Protein AF-A0A0Q4Z610-F1 (afdb_monomer)

Radius of gyration: 16.7 Å; Cα contacts (8 Å, |Δi|>4): 177; chains: 1; bounding box: 58×27×32 Å

Nearest PDB structures (foldseek):
  2z99-assembly1_A-2  TM=3.034E-01  e=1.996E+00  Mycobacterium tuberculosis
  3w6j-assembly2_E  TM=3.026E-01  e=2.600E+00  Geobacillus stearothermophilus
  5cq9-assembly1_A  TM=3.081E-01  e=2.132E+00  Salmonella enterica subsp. enterica serovar Typhimurium str. LT2

Sequence (111 aa):
MSHVSSHRARVTDHAVRRFAERVLHRTVPAGLTDRQAVGALLAQGVDVADAQARLAAWGGIVLAARQVTGTVLVPEEGMRVRVADGVVVTVLTPPPRVRPARHLMAMERAA

pLDDT: mean 82.56, std 17.7, range [33.41, 97.25]

Mean predicted aligned error: 9.12 Å

Structure (mmCIF, N/CA/C/O backbone):
data_AF-A0A0Q4Z610-F1
#
_entry.id   AF-A0A0Q4Z610-F1
#
loop_
_atom_site.group_PDB
_atom_site.id
_atom_site.type_symbol
_atom_site.label_atom_id
_atom_site.label_alt_id
_atom_site.label_comp_id
_atom_site.label_asym_id
_atom_site.label_entity_id
_atom_site.label_seq_id
_atom_site.pdbx_PDB_ins_code
_atom_site.Cartn_x
_atom_site.Cartn_y
_atom_site.Cartn_z
_atom_site.occupancy
_atom_site.B_iso_or_equiv
_atom_site.auth_seq_id
_atom_site.auth_comp_id
_atom_site.auth_asym_id
_atom_site.auth_atom_id
_atom_site.pdbx_PDB_model_num
ATOM 1 N N . MET A 1 1 ? 13.064 17.492 -10.963 1.00 33.41 1 MET A N 1
ATOM 2 C CA . MET A 1 1 ? 12.324 16.875 -12.086 1.00 33.41 1 MET A CA 1
ATOM 3 C C . MET A 1 1 ? 11.840 15.507 -11.630 1.00 33.41 1 MET A C 1
ATOM 5 O O . MET A 1 1 ? 12.658 14.608 -11.500 1.00 33.41 1 MET A O 1
ATOM 9 N N . SER A 1 2 ? 10.558 15.366 -11.281 1.00 40.81 2 SER A N 1
ATOM 10 C CA . SER A 1 2 ? 10.009 14.075 -10.849 1.00 40.81 2 SER A CA 1
ATOM 11 C C . SER A 1 2 ? 9.564 13.305 -12.090 1.00 40.81 2 SER A C 1
ATOM 13 O O . SER A 1 2 ? 8.547 13.639 -12.695 1.00 40.81 2 SER A O 1
ATOM 15 N N . HIS A 1 3 ? 10.364 12.329 -12.529 1.00 45.44 3 HIS A N 1
ATOM 16 C CA . HIS A 1 3 ? 9.928 11.369 -13.539 1.00 45.44 3 HIS A CA 1
ATOM 17 C C . HIS A 1 3 ? 8.812 10.524 -12.923 1.00 45.44 3 HIS A C 1
ATOM 19 O O . HIS A 1 3 ? 9.060 9.504 -12.281 1.00 45.44 3 HIS A O 1
ATOM 25 N N . VAL A 1 4 ? 7.565 10.951 -13.111 1.00 50.31 4 VAL A N 1
ATOM 26 C CA . VAL A 1 4 ? 6.420 10.079 -12.877 1.00 50.31 4 VAL A CA 1
ATOM 27 C C . VAL A 1 4 ? 6.486 9.018 -13.969 1.00 50.31 4 VAL A C 1
ATOM 29 O O . VAL A 1 4 ? 6.111 9.261 -15.111 1.00 50.31 4 VAL A O 1
ATOM 32 N N . SER A 1 5 ? 7.041 7.854 -13.636 1.00 53.38 5 SER A N 1
ATOM 33 C CA . SER A 1 5 ? 6.960 6.672 -14.489 1.00 53.38 5 SER A CA 1
ATOM 34 C C . SER A 1 5 ? 5.504 6.482 -14.934 1.00 53.38 5 SER A C 1
ATOM 36 O O . SER A 1 5 ? 4.605 6.425 -14.090 1.00 53.38 5 SER A O 1
ATOM 38 N N . SER A 1 6 ? 5.272 6.360 -16.245 1.00 68.31 6 SER A N 1
ATOM 39 C CA . SER A 1 6 ? 3.967 5.984 -16.809 1.00 68.31 6 SER A CA 1
ATOM 40 C C . SER A 1 6 ? 3.550 4.561 -16.413 1.00 68.31 6 SER A C 1
ATOM 42 O O . SER A 1 6 ? 2.380 4.203 -16.531 1.00 68.31 6 SER A O 1
ATOM 44 N N . HIS A 1 7 ? 4.483 3.754 -15.900 1.00 81.69 7 HIS A N 1
ATOM 45 C CA . HIS A 1 7 ? 4.202 2.431 -15.363 1.00 81.69 7 HIS A CA 1
ATOM 46 C C . HIS A 1 7 ? 3.621 2.562 -13.957 1.00 81.69 7 HIS A C 1
ATOM 48 O O . HIS A 1 7 ? 4.209 3.208 -13.085 1.00 81.69 7 HIS A O 1
ATOM 54 N N . ARG A 1 8 ? 2.478 1.913 -13.737 1.00 86.12 8 ARG A N 1
ATOM 55 C CA . ARG A 1 8 ? 1.815 1.785 -12.438 1.00 86.12 8 ARG A CA 1
ATOM 56 C C . ARG A 1 8 ? 1.730 0.309 -12.080 1.00 86.12 8 ARG A C 1
ATOM 58 O O . ARG A 1 8 ? 1.203 -0.483 -12.857 1.00 86.12 8 ARG A O 1
ATOM 65 N N . ALA A 1 9 ? 2.253 -0.053 -10.914 1.00 90.94 9 ALA A N 1
ATOM 66 C CA . ALA A 1 9 ? 2.066 -1.397 -10.382 1.00 90.94 9 ALA A CA 1
ATOM 67 C C . ALA A 1 9 ? 0.647 -1.546 -9.822 1.00 90.94 9 ALA A C 1
ATOM 69 O O . ALA A 1 9 ? 0.079 -0.591 -9.288 1.00 90.94 9 ALA A O 1
ATOM 70 N N . ARG A 1 10 ? 0.082 -2.754 -9.904 1.00 93.31 10 ARG A N 1
ATOM 71 C CA . ARG A 1 10 ? -1.141 -3.071 -9.149 1.00 93.31 10 ARG A CA 1
ATOM 72 C C . ARG A 1 10 ? -0.815 -3.054 -7.658 1.00 93.31 10 ARG A C 1
ATOM 74 O O . ARG A 1 10 ? 0.315 -3.343 -7.279 1.00 93.31 10 ARG A O 1
ATOM 81 N N . VAL A 1 11 ? -1.786 -2.745 -6.808 1.00 95.62 11 VAL A N 1
ATOM 82 C CA . VAL A 1 11 ? -1.580 -2.651 -5.356 1.00 95.62 11 VAL A CA 1
ATOM 83 C C . VAL A 1 11 ? -2.555 -3.580 -4.652 1.00 95.62 11 VAL A C 1
ATOM 85 O O . VAL A 1 11 ? -3.734 -3.611 -4.988 1.00 95.62 11 VAL A O 1
ATOM 88 N N . THR A 1 12 ? -2.050 -4.356 -3.696 1.00 97.12 12 THR A N 1
ATOM 89 C CA . THR A 1 12 ? -2.883 -5.217 -2.847 1.00 97.12 12 THR A CA 1
ATOM 90 C C . THR A 1 12 ? -3.468 -4.446 -1.668 1.00 97.12 12 THR A C 1
ATOM 92 O O . THR A 1 12 ? -2.835 -3.530 -1.139 1.00 97.12 12 THR A O 1
ATOM 95 N N . ASP A 1 13 ? -4.623 -4.892 -1.175 1.00 96.38 13 ASP A N 1
ATOM 96 C CA . ASP A 1 13 ? -5.203 -4.392 0.080 1.00 96.38 13 ASP A CA 1
ATOM 97 C C . ASP A 1 13 ? -4.228 -4.565 1.257 1.00 96.38 13 ASP A C 1
ATOM 99 O O . ASP A 1 13 ? -4.130 -3.695 2.123 1.00 96.38 13 ASP A O 1
ATOM 103 N N . HIS A 1 14 ? -3.426 -5.640 1.246 1.00 95.94 14 HIS A N 1
ATOM 104 C CA . HIS A 1 14 ? -2.361 -5.861 2.224 1.00 95.94 14 HIS A CA 1
ATOM 105 C C . HIS A 1 14 ? -1.345 -4.715 2.246 1.00 95.94 14 HIS A C 1
ATOM 107 O O . HIS A 1 14 ? -0.977 -4.211 3.309 1.00 95.94 14 HIS A O 1
ATOM 113 N N . ALA A 1 15 ? -0.879 -4.287 1.071 1.00 95.62 15 ALA A N 1
ATOM 114 C CA . ALA A 1 15 ? 0.077 -3.196 0.963 1.00 95.62 15 ALA A CA 1
ATOM 115 C C . ALA A 1 15 ? -0.517 -1.869 1.450 1.00 95.62 15 ALA A C 1
ATOM 117 O O . ALA A 1 15 ? 0.164 -1.141 2.172 1.00 95.62 15 ALA A O 1
ATOM 118 N N . VAL A 1 16 ? -1.784 -1.592 1.123 1.00 96.19 16 VAL A N 1
ATOM 119 C CA . VAL A 1 16 ? -2.509 -0.408 1.616 1.00 96.19 16 VAL A CA 1
ATOM 120 C C . VAL A 1 16 ? -2.607 -0.430 3.139 1.00 96.19 16 VAL A C 1
ATOM 122 O O . VAL A 1 16 ? -2.252 0.550 3.793 1.00 96.19 16 VAL A O 1
ATOM 125 N N . ARG A 1 17 ? -3.012 -1.564 3.722 1.00 95.62 17 ARG A N 1
ATOM 126 C CA . ARG A 1 17 ? -3.067 -1.740 5.177 1.00 95.62 17 ARG A CA 1
ATOM 127 C C . ARG A 1 17 ? -1.710 -1.468 5.825 1.00 95.62 17 ARG A C 1
ATOM 129 O O . ARG A 1 17 ? -1.628 -0.689 6.771 1.00 95.62 17 ARG A O 1
ATOM 136 N N . ARG A 1 18 ? -0.634 -2.074 5.311 1.00 94.69 18 ARG A N 1
ATOM 137 C CA . ARG A 1 18 ? 0.721 -1.880 5.854 1.00 94.69 18 ARG A CA 1
ATOM 138 C C . ARG A 1 18 ? 1.208 -0.449 5.715 1.00 94.69 18 ARG A C 1
ATOM 140 O O . ARG A 1 18 ? 1.873 0.034 6.624 1.00 94.69 1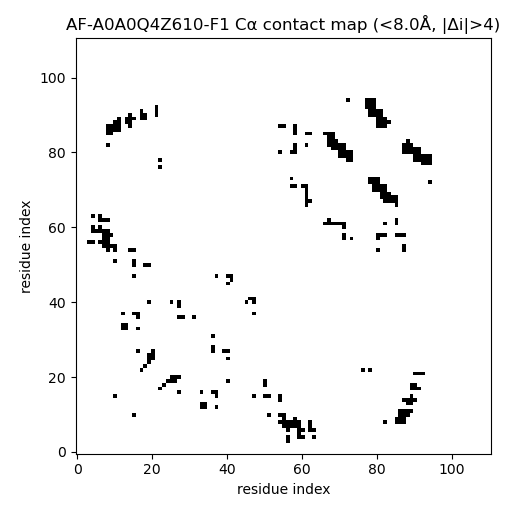8 ARG A O 1
ATOM 147 N N . PHE A 1 19 ? 0.873 0.220 4.619 1.00 93.50 19 PHE A N 1
ATOM 148 C CA . PHE A 1 19 ? 1.174 1.633 4.436 1.00 93.50 19 PHE A CA 1
ATOM 149 C C . PHE A 1 19 ? 0.472 2.492 5.494 1.00 93.50 19 PHE A C 1
ATOM 151 O O . PHE A 1 19 ? 1.121 3.287 6.173 1.00 93.50 19 PHE A O 1
ATOM 158 N N . ALA A 1 20 ? -0.825 2.272 5.709 1.00 93.00 20 ALA A N 1
ATOM 159 C CA . ALA A 1 20 ? -1.582 3.005 6.715 1.00 93.00 20 ALA A CA 1
ATOM 160 C C . ALA A 1 20 ? -1.044 2.777 8.140 1.00 93.00 20 ALA A C 1
ATOM 162 O O . ALA A 1 20 ? -0.856 3.737 8.884 1.00 93.00 20 ALA A O 1
ATOM 163 N N . GLU A 1 21 ? -0.734 1.530 8.503 1.00 91.56 21 GLU A N 1
ATOM 164 C CA . GLU A 1 21 ? -0.177 1.185 9.819 1.00 91.56 21 GLU A CA 1
ATOM 165 C C . GLU A 1 21 ? 1.221 1.787 10.043 1.00 91.56 21 GLU A C 1
ATOM 167 O O . GLU A 1 21 ? 1.515 2.318 11.113 1.00 91.56 21 GLU A O 1
ATOM 172 N N . ARG A 1 22 ? 2.105 1.690 9.042 1.00 89.81 22 ARG A N 1
ATOM 173 C CA . ARG A 1 22 ? 3.544 1.958 9.209 1.00 89.81 22 ARG A CA 1
ATOM 174 C C . ARG A 1 22 ? 3.960 3.385 8.881 1.00 89.81 22 ARG A C 1
ATOM 176 O O . ARG A 1 22 ? 4.949 3.842 9.444 1.00 89.81 22 ARG A O 1
ATOM 183 N N . VAL A 1 23 ? 3.244 4.040 7.971 1.00 89.81 23 VAL A N 1
ATOM 184 C CA . VAL A 1 23 ? 3.596 5.366 7.436 1.00 89.81 23 VAL A CA 1
ATOM 185 C C . VAL A 1 23 ? 2.589 6.413 7.886 1.00 89.81 23 VAL A C 1
ATOM 187 O O . VAL A 1 23 ? 2.971 7.465 8.376 1.00 89.81 23 VAL A O 1
ATOM 190 N N . LEU A 1 24 ? 1.290 6.113 7.786 1.00 90.06 24 LEU A N 1
ATOM 191 C CA . LEU A 1 24 ? 0.243 7.044 8.232 1.00 90.06 24 LEU A CA 1
ATOM 192 C C . LEU A 1 24 ? -0.050 6.938 9.736 1.00 90.06 24 LEU A C 1
ATOM 194 O O . LEU A 1 24 ? -0.879 7.688 10.257 1.00 90.06 24 LEU A O 1
ATOM 198 N N . HIS A 1 25 ? 0.602 5.995 10.424 1.00 91.00 25 HIS A N 1
ATOM 199 C CA . HIS A 1 25 ? 0.441 5.722 11.852 1.00 91.00 25 HIS A CA 1
ATOM 200 C C . HIS A 1 25 ? -1.028 5.523 12.257 1.00 91.00 25 HIS A C 1
ATOM 202 O O . HIS A 1 25 ? -1.492 6.030 13.279 1.00 91.00 25 HIS A O 1
ATOM 208 N N . ARG A 1 26 ? -1.786 4.808 11.417 1.00 93.12 26 ARG A N 1
ATOM 209 C CA . ARG A 1 26 ? -3.192 4.472 11.658 1.00 93.12 26 ARG A CA 1
ATOM 210 C C . ARG A 1 26 ? -3.321 3.102 12.300 1.00 93.12 26 ARG A C 1
ATOM 212 O O . ARG A 1 26 ? -2.629 2.156 11.934 1.00 93.12 26 ARG A O 1
ATOM 219 N N . THR A 1 27 ? -4.259 2.986 13.230 1.00 91.62 27 THR A N 1
ATOM 220 C CA . THR A 1 27 ? -4.544 1.719 13.901 1.00 91.62 27 THR A CA 1
ATOM 221 C C . THR A 1 27 ? -5.640 0.980 13.150 1.00 91.62 27 THR A C 1
ATOM 223 O O . THR A 1 27 ? -6.764 1.465 13.014 1.00 91.62 27 THR A O 1
ATOM 226 N N . VAL A 1 28 ? -5.325 -0.228 12.697 1.00 90.31 28 VAL A N 1
ATOM 227 C CA . VAL A 1 28 ? -6.304 -1.156 12.129 1.00 90.31 28 VAL A CA 1
ATOM 228 C C . VAL A 1 28 ? -6.607 -2.229 13.176 1.00 90.31 28 VAL A C 1
ATOM 230 O O . VAL A 1 28 ? -5.665 -2.842 13.683 1.00 90.31 28 VAL A O 1
ATOM 233 N N . PRO A 1 29 ? -7.886 -2.487 13.506 1.00 88.50 29 PRO A N 1
ATOM 234 C CA . PRO A 1 29 ? -8.247 -3.551 14.433 1.00 88.50 29 PRO A CA 1
ATOM 235 C C . PRO A 1 29 ? -7.639 -4.906 14.043 1.00 88.50 29 PRO A C 1
ATOM 237 O O . PRO A 1 29 ? -7.579 -5.282 12.866 1.00 88.50 29 PRO A O 1
ATOM 240 N N . ALA A 1 30 ? -7.183 -5.653 15.048 1.00 88.56 30 ALA A N 1
ATOM 241 C CA . ALA A 1 30 ? -6.681 -7.006 14.852 1.00 88.56 30 ALA A CA 1
ATOM 242 C C . ALA A 1 30 ? -7.804 -7.946 14.371 1.00 88.56 30 ALA A C 1
ATOM 244 O O . ALA A 1 30 ? -8.984 -7.698 14.603 1.00 88.56 30 ALA A O 1
ATOM 245 N N . GLY A 1 31 ? -7.434 -9.030 13.685 1.00 91.81 31 GLY A N 1
ATOM 246 C CA . GLY A 1 31 ? -8.385 -10.045 13.211 1.00 91.81 31 GLY A CA 1
ATOM 247 C C . GLY A 1 31 ? -9.160 -9.683 11.938 1.00 91.81 31 GLY A C 1
ATOM 248 O O . GLY A 1 31 ? -9.842 -10.541 11.390 1.00 91.81 31 GLY A O 1
ATOM 249 N N . LEU A 1 32 ? -9.027 -8.457 11.422 1.00 94.56 32 LEU A N 1
ATOM 250 C CA . LEU A 1 32 ? -9.618 -8.084 10.137 1.00 94.56 32 LEU A CA 1
ATOM 251 C C . LEU A 1 32 ? -8.841 -8.683 8.961 1.00 94.56 32 LEU A C 1
ATOM 253 O O . LEU A 1 32 ? -7.605 -8.629 8.930 1.00 94.56 32 LEU A O 1
ATOM 257 N N . THR A 1 33 ? -9.579 -9.170 7.960 1.00 96.75 33 THR A N 1
ATOM 258 C CA . THR A 1 33 ? -9.026 -9.428 6.620 1.00 96.75 33 THR A CA 1
ATOM 259 C C . THR A 1 33 ? -8.537 -8.122 5.993 1.00 96.75 33 THR A C 1
ATOM 261 O O . THR A 1 33 ? -8.989 -7.040 6.368 1.00 96.75 33 THR A O 1
ATOM 264 N N . ASP A 1 34 ? -7.645 -8.191 5.005 1.00 95.50 34 ASP A N 1
ATOM 265 C CA . ASP A 1 34 ? -7.089 -6.977 4.390 1.00 95.50 34 ASP A CA 1
ATOM 266 C C . ASP A 1 34 ? -8.164 -6.111 3.712 1.00 95.50 34 ASP A C 1
ATOM 268 O O . ASP A 1 34 ? -8.149 -4.889 3.844 1.00 95.50 34 ASP A O 1
ATOM 272 N N . ARG A 1 35 ? -9.181 -6.731 3.106 1.00 95.00 35 ARG A N 1
ATOM 273 C CA . ARG A 1 35 ? -10.327 -6.006 2.541 1.00 95.00 35 ARG A CA 1
ATOM 274 C C . ARG A 1 35 ? -11.149 -5.283 3.612 1.00 95.00 35 ARG A C 1
ATOM 276 O O . ARG A 1 35 ? -11.550 -4.136 3.423 1.00 95.00 35 ARG A O 1
ATOM 283 N N . GLN A 1 36 ? -11.395 -5.935 4.750 1.00 97.25 36 GLN A N 1
ATOM 284 C CA . GLN A 1 36 ? -12.091 -5.314 5.885 1.00 97.25 36 GLN A CA 1
ATOM 285 C C . GLN A 1 36 ? -11.252 -4.203 6.523 1.00 97.25 36 GLN A C 1
ATOM 287 O O . GLN A 1 36 ? -11.798 -3.177 6.917 1.00 97.25 36 GLN A O 1
ATOM 292 N N . ALA A 1 37 ? -9.931 -4.380 6.587 1.00 96.06 37 ALA A N 1
ATOM 293 C CA . ALA A 1 37 ? -9.005 -3.359 7.053 1.00 96.06 37 ALA A CA 1
ATOM 294 C C . ALA A 1 37 ? -9.073 -2.098 6.182 1.00 96.06 37 ALA A C 1
ATOM 296 O O . ALA A 1 37 ? -9.151 -0.999 6.723 1.00 96.06 37 ALA A O 1
ATOM 297 N N . VAL A 1 38 ? -9.119 -2.239 4.852 1.00 96.62 38 VAL A N 1
ATOM 298 C CA . VAL A 1 38 ? -9.307 -1.102 3.935 1.00 96.62 38 VAL A CA 1
ATOM 299 C C . VAL A 1 38 ? -10.635 -0.383 4.198 1.00 96.62 38 VAL A C 1
ATOM 301 O O . VAL A 1 38 ? -10.657 0.844 4.284 1.00 96.62 38 VAL A O 1
ATOM 304 N N . GLY A 1 39 ? -11.727 -1.125 4.411 1.00 96.44 39 GLY A N 1
ATOM 305 C CA . GLY A 1 39 ? -13.017 -0.538 4.797 1.00 96.44 39 GLY A CA 1
ATOM 306 C C . GLY A 1 39 ? -12.959 0.228 6.126 1.00 96.44 39 GLY A C 1
ATOM 307 O O . GLY A 1 39 ? -13.482 1.336 6.226 1.00 96.44 39 GLY A O 1
ATOM 308 N N . ALA A 1 40 ? -12.268 -0.318 7.131 1.00 95.69 40 ALA A N 1
ATOM 309 C CA . ALA A 1 40 ? -12.068 0.349 8.416 1.00 95.69 40 ALA A CA 1
ATOM 310 C C . ALA A 1 40 ? -11.225 1.629 8.284 1.00 95.69 40 ALA A C 1
ATOM 312 O O . ALA A 1 40 ? -11.519 2.622 8.939 1.00 95.69 40 ALA A O 1
ATOM 313 N N . LEU A 1 41 ? -10.208 1.631 7.418 1.00 95.94 41 LEU A N 1
ATOM 314 C CA . LEU A 1 41 ? -9.385 2.811 7.139 1.00 95.94 41 LEU A CA 1
ATOM 315 C C . LEU A 1 41 ? -10.196 3.925 6.462 1.00 95.94 41 LEU A C 1
ATOM 317 O O . LEU A 1 41 ? -10.088 5.080 6.869 1.00 95.94 41 LEU A O 1
ATOM 321 N N . LEU A 1 42 ? -11.058 3.584 5.498 1.00 96.12 42 LEU A N 1
ATOM 322 C CA . LEU A 1 42 ? -11.989 4.545 4.892 1.00 96.12 42 LEU A CA 1
ATOM 323 C C . LEU A 1 42 ? -12.912 5.172 5.943 1.00 96.12 42 LEU A C 1
ATOM 325 O O . LEU A 1 42 ? -13.075 6.389 5.972 1.00 96.12 42 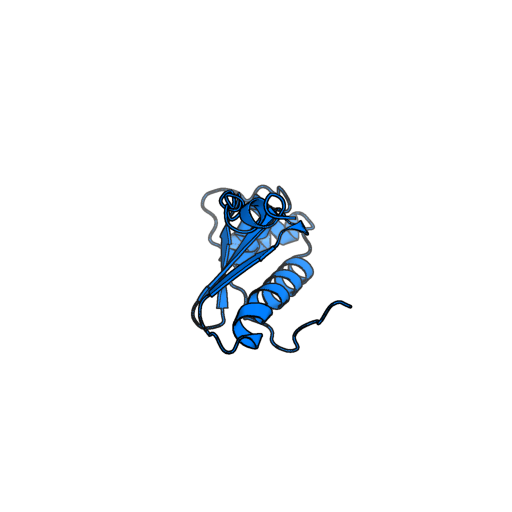LEU A O 1
ATOM 329 N N . ALA A 1 43 ? -13.462 4.362 6.852 1.00 95.75 43 ALA A N 1
ATOM 330 C CA . ALA A 1 43 ? -14.308 4.855 7.940 1.00 95.75 43 ALA A CA 1
ATOM 331 C C . ALA A 1 43 ? -13.558 5.777 8.924 1.00 95.75 43 ALA A C 1
ATOM 333 O O . ALA A 1 43 ? -14.174 6.621 9.567 1.00 95.75 43 ALA A O 1
ATOM 334 N N . GLN A 1 44 ? -12.230 5.651 9.020 1.00 94.19 44 GLN A N 1
ATOM 335 C CA . GLN A 1 44 ? -11.359 6.544 9.795 1.00 94.19 44 GLN A CA 1
ATOM 336 C C . GLN A 1 44 ? -10.963 7.824 9.031 1.00 94.19 44 GLN A C 1
ATOM 338 O O . GLN A 1 44 ? -10.161 8.610 9.536 1.00 94.19 44 GLN A O 1
ATOM 343 N N . GLY A 1 45 ? -11.477 8.036 7.815 1.00 95.81 45 GLY A N 1
ATOM 344 C CA . GLY A 1 45 ? -11.149 9.194 6.979 1.00 95.81 45 GLY A CA 1
ATOM 345 C C . GLY A 1 45 ? -9.786 9.104 6.291 1.00 95.81 45 GLY A C 1
ATOM 346 O O . GLY A 1 45 ? -9.235 10.125 5.884 1.00 95.81 45 GLY A O 1
ATOM 347 N N . VAL A 1 46 ? -9.206 7.906 6.177 1.00 95.25 46 VAL A N 1
ATOM 348 C CA . VAL A 1 46 ? -7.971 7.705 5.409 1.00 95.25 46 VAL A CA 1
ATOM 349 C C . VAL A 1 46 ? -8.290 7.757 3.921 1.00 95.25 46 VAL A C 1
ATOM 351 O O . VAL A 1 46 ? -9.148 7.016 3.440 1.00 95.25 46 VAL A O 1
ATOM 354 N N . ASP A 1 47 ? -7.546 8.581 3.182 1.00 96.62 47 ASP A N 1
ATOM 355 C CA . ASP A 1 47 ? -7.598 8.592 1.723 1.00 96.62 47 ASP A CA 1
ATOM 356 C C . ASP A 1 47 ? -6.891 7.352 1.157 1.00 96.62 47 ASP A C 1
ATOM 358 O O . ASP A 1 47 ? -5.679 7.307 0.928 1.00 96.62 47 ASP A O 1
ATOM 362 N N . VAL A 1 48 ? -7.676 6.292 0.977 1.00 95.62 48 VAL A N 1
ATOM 363 C CA . VAL A 1 48 ? -7.195 5.030 0.413 1.00 95.62 48 VAL A CA 1
ATOM 364 C C . VAL A 1 48 ? -6.794 5.187 -1.054 1.00 95.62 48 VAL A C 1
ATOM 366 O O . VAL A 1 48 ? -5.877 4.495 -1.498 1.00 95.62 48 VAL A O 1
ATOM 369 N N . ALA A 1 49 ? -7.436 6.089 -1.801 1.00 95.19 49 ALA A N 1
ATOM 370 C CA . ALA A 1 49 ? -7.124 6.298 -3.208 1.00 95.19 49 ALA A CA 1
ATOM 371 C C . ALA A 1 49 ? -5.737 6.938 -3.369 1.00 95.19 49 ALA A C 1
ATOM 373 O O . ALA A 1 49 ? -4.945 6.461 -4.185 1.00 95.19 49 ALA A O 1
ATOM 374 N N . ASP A 1 50 ? -5.399 7.934 -2.543 1.00 95.25 50 ASP A N 1
ATOM 375 C CA . ASP A 1 50 ? -4.049 8.511 -2.493 1.00 95.25 50 ASP A CA 1
ATOM 376 C C . ASP A 1 50 ? -3.001 7.462 -2.097 1.00 95.25 50 ASP A C 1
ATOM 378 O O . ASP A 1 50 ? -1.988 7.288 -2.782 1.00 95.25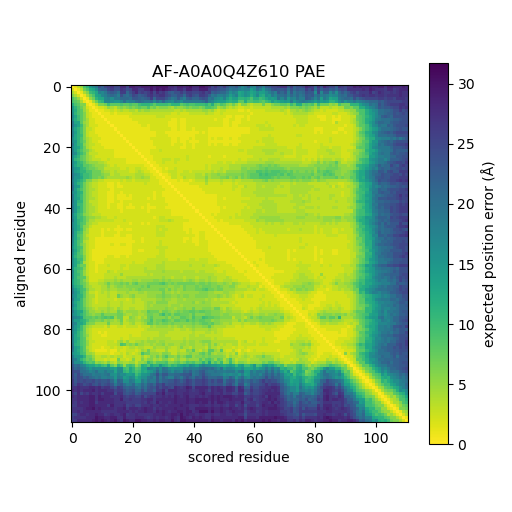 50 ASP A O 1
ATOM 382 N N . ALA A 1 51 ? -3.270 6.682 -1.043 1.00 94.00 51 ALA A N 1
ATOM 383 C CA . ALA A 1 51 ? -2.368 5.617 -0.609 1.00 94.00 51 ALA A CA 1
ATOM 384 C C . ALA A 1 51 ? -2.094 4.602 -1.735 1.00 94.00 51 ALA A C 1
ATOM 386 O O . ALA A 1 51 ? -0.943 4.236 -1.990 1.00 94.00 51 ALA A O 1
ATOM 387 N N . GLN A 1 52 ? -3.138 4.172 -2.452 1.00 95.81 52 GLN A N 1
ATOM 388 C CA . GLN A 1 52 ? -3.007 3.292 -3.612 1.00 95.81 52 GLN A CA 1
ATOM 389 C C . GLN A 1 52 ? -2.224 3.954 -4.749 1.00 95.81 52 GLN A C 1
ATOM 391 O O . GLN A 1 52 ? -1.341 3.315 -5.321 1.00 95.81 52 GLN A O 1
ATOM 396 N N . ALA A 1 53 ? -2.499 5.221 -5.064 1.00 94.38 53 ALA A N 1
ATOM 397 C CA . ALA A 1 53 ? -1.819 5.950 -6.130 1.00 94.38 53 ALA A CA 1
ATOM 398 C C . ALA A 1 53 ? -0.313 6.081 -5.862 1.00 94.38 53 ALA A C 1
ATOM 400 O O . ALA A 1 53 ? 0.501 5.830 -6.758 1.00 94.38 53 ALA A O 1
ATOM 401 N N . ARG A 1 54 ? 0.069 6.398 -4.621 1.00 93.31 54 ARG A N 1
ATOM 402 C CA . ARG A 1 54 ? 1.470 6.495 -4.190 1.00 93.31 54 ARG A CA 1
ATOM 403 C C . ARG A 1 54 ? 2.176 5.145 -4.256 1.00 93.31 54 ARG A C 1
ATOM 405 O O . ARG A 1 54 ? 3.234 5.034 -4.877 1.00 93.31 54 ARG A O 1
ATOM 412 N N . LEU A 1 55 ? 1.559 4.089 -3.718 1.00 94.19 55 LEU A N 1
ATOM 413 C CA . LEU A 1 55 ? 2.097 2.727 -3.802 1.00 94.19 55 LEU A CA 1
ATOM 414 C C . LEU A 1 55 ? 2.256 2.260 -5.253 1.00 94.19 55 LEU A C 1
ATOM 416 O O . LEU A 1 55 ? 3.305 1.723 -5.608 1.00 94.19 55 LEU A O 1
ATOM 420 N N . ALA A 1 56 ? 1.263 2.513 -6.107 1.00 94.44 56 ALA A N 1
ATOM 421 C CA . ALA A 1 56 ? 1.305 2.171 -7.525 1.00 94.44 56 ALA A CA 1
ATOM 422 C C . ALA A 1 56 ? 2.422 2.921 -8.263 1.00 94.44 56 ALA A C 1
ATOM 424 O O . ALA A 1 56 ? 3.081 2.342 -9.132 1.00 94.44 56 ALA A O 1
ATOM 425 N N . ALA A 1 57 ? 2.651 4.191 -7.914 1.00 93.00 57 ALA A N 1
ATOM 426 C CA . ALA A 1 57 ? 3.729 5.001 -8.466 1.00 93.00 57 ALA A CA 1
ATOM 427 C C . ALA A 1 57 ? 5.108 4.464 -8.070 1.00 93.00 57 ALA A C 1
ATOM 429 O O . ALA A 1 57 ? 5.947 4.246 -8.945 1.00 93.00 57 ALA A O 1
ATOM 430 N N . TRP A 1 58 ? 5.330 4.181 -6.783 1.00 92.69 58 TRP A N 1
ATOM 431 C CA . TRP A 1 58 ? 6.598 3.618 -6.320 1.00 92.69 58 TRP A CA 1
ATOM 432 C C . TRP A 1 58 ? 6.839 2.220 -6.881 1.00 92.69 58 TRP A C 1
ATOM 434 O O . TRP A 1 58 ? 7.919 1.952 -7.394 1.00 92.69 58 TRP A O 1
ATOM 444 N N . GLY A 1 59 ? 5.836 1.337 -6.870 1.00 90.50 59 GLY A N 1
ATOM 445 C CA . GLY A 1 59 ? 5.953 0.018 -7.495 1.00 90.50 59 GLY A CA 1
ATOM 446 C C . GLY A 1 59 ? 6.212 0.097 -9.004 1.00 90.50 59 GLY A C 1
ATOM 447 O O . GLY A 1 59 ? 6.945 -0.723 -9.557 1.00 90.50 59 GLY A O 1
ATOM 448 N N . GLY A 1 60 ? 5.691 1.140 -9.653 1.00 90.31 60 GLY A N 1
ATOM 449 C CA . GLY A 1 60 ? 5.954 1.475 -11.048 1.00 90.31 60 GLY A CA 1
ATOM 450 C C . GLY A 1 60 ? 7.432 1.686 -11.388 1.00 90.31 60 GLY A C 1
ATOM 451 O O . GLY A 1 60 ? 7.819 1.447 -12.527 1.00 90.31 60 GLY A O 1
ATOM 452 N N . ILE A 1 61 ? 8.276 2.056 -10.418 1.00 89.06 61 ILE A N 1
ATOM 453 C CA . ILE A 1 61 ? 9.728 2.212 -10.618 1.00 89.06 61 ILE A CA 1
ATOM 454 C C . ILE A 1 61 ? 10.384 0.864 -10.957 1.00 89.06 61 ILE A C 1
ATOM 456 O O . ILE A 1 61 ? 11.239 0.806 -11.839 1.00 89.06 61 ILE A O 1
ATOM 460 N N . VAL A 1 62 ? 9.948 -0.232 -10.321 1.00 89.25 62 VAL A N 1
ATOM 461 C CA . VAL A 1 62 ? 10.435 -1.593 -10.636 1.00 89.25 62 VAL A CA 1
ATOM 462 C C . VAL A 1 62 ? 10.073 -1.962 -12.073 1.00 89.25 62 VAL A C 1
ATOM 464 O O . VAL A 1 62 ? 10.918 -2.428 -12.835 1.00 89.25 62 VAL A O 1
ATOM 467 N N . LEU A 1 63 ? 8.831 -1.676 -12.463 1.00 86.94 63 LEU A N 1
ATOM 468 C CA . LEU A 1 63 ? 8.337 -1.956 -13.809 1.00 86.94 63 LEU A CA 1
ATOM 469 C C . LEU A 1 63 ? 9.061 -1.126 -14.874 1.00 86.94 63 LEU A C 1
ATOM 471 O O . LEU A 1 63 ? 9.417 -1.652 -15.925 1.00 86.94 63 LEU A O 1
ATOM 475 N N . ALA A 1 64 ? 9.339 0.149 -14.589 1.00 89.06 64 ALA A N 1
ATOM 476 C CA . ALA A 1 64 ? 10.101 1.024 -15.477 1.00 89.06 64 ALA A CA 1
ATOM 477 C C . ALA A 1 64 ? 11.535 0.516 -15.711 1.00 89.06 64 ALA A C 1
ATOM 479 O O . ALA A 1 64 ? 12.070 0.668 -16.807 1.00 89.06 64 ALA A O 1
ATOM 480 N N . ALA A 1 65 ? 12.127 -0.162 -14.722 1.00 88.88 65 ALA A N 1
ATOM 481 C CA . ALA A 1 65 ? 13.410 -0.854 -14.853 1.00 88.88 65 ALA A CA 1
ATOM 482 C C . ALA A 1 65 ? 13.315 -2.194 -15.618 1.00 88.88 65 ALA A C 1
ATOM 484 O O . ALA A 1 65 ? 14.274 -2.964 -15.631 1.00 88.88 65 ALA A O 1
ATOM 485 N N . ARG A 1 66 ? 12.165 -2.488 -16.248 1.00 88.31 66 ARG A N 1
ATOM 486 C CA . ARG A 1 66 ? 11.840 -3.756 -16.928 1.00 88.31 66 ARG A CA 1
ATOM 487 C C . ARG A 1 66 ? 11.941 -4.980 -16.014 1.00 88.31 66 ARG A C 1
ATOM 489 O O . ARG A 1 66 ? 12.147 -6.097 -16.482 1.00 88.31 66 ARG A O 1
ATOM 496 N N . GLN A 1 67 ? 11.776 -4.775 -14.709 1.00 88.81 67 GLN A N 1
ATOM 497 C CA . GLN A 1 67 ? 11.706 -5.840 -13.720 1.00 88.81 67 GLN A CA 1
ATOM 498 C C . GLN A 1 67 ? 10.243 -6.090 -13.353 1.00 88.81 67 GLN A C 1
ATOM 500 O O . GLN A 1 67 ? 9.455 -5.159 -13.221 1.00 88.81 67 GLN A O 1
ATOM 505 N N . VAL A 1 68 ? 9.877 -7.352 -13.139 1.00 86.56 68 VAL A N 1
ATOM 506 C CA . VAL A 1 68 ? 8.549 -7.712 -12.608 1.00 86.56 68 VAL A CA 1
ATOM 507 C C . VAL A 1 68 ? 8.564 -7.864 -11.089 1.00 86.56 68 VAL A C 1
ATOM 509 O O . VAL A 1 68 ? 7.540 -7.717 -10.433 1.00 86.56 68 VAL A O 1
ATOM 512 N N . THR A 1 69 ? 9.740 -8.084 -10.505 1.00 91.12 69 THR A N 1
ATOM 513 C CA . THR A 1 69 ? 9.913 -8.339 -9.078 1.00 91.12 69 THR A CA 1
ATOM 514 C C . THR A 1 69 ? 11.106 -7.541 -8.572 1.00 91.12 69 THR A C 1
ATOM 516 O O . THR A 1 69 ? 12.198 -7.627 -9.123 1.00 91.12 69 THR A O 1
ATOM 519 N N . GLY A 1 70 ? 10.915 -6.776 -7.497 1.00 91.00 70 GLY A N 1
ATOM 520 C CA . GLY A 1 70 ? 11.950 -5.890 -6.962 1.00 91.00 70 GLY A CA 1
ATOM 52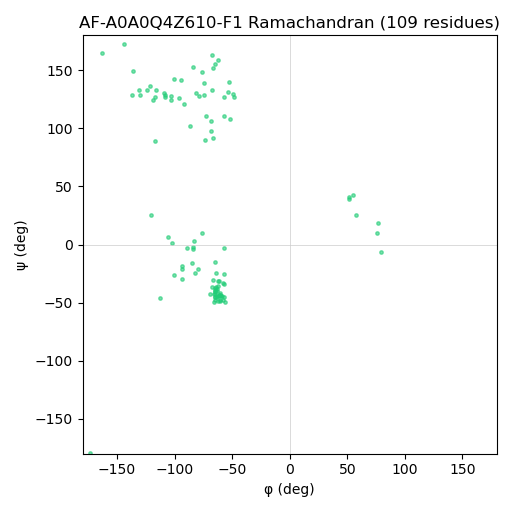1 C C . GLY A 1 70 ? 11.561 -5.228 -5.644 1.00 91.00 70 GLY A C 1
ATOM 522 O O . GLY A 1 70 ? 10.491 -5.488 -5.089 1.00 91.00 70 GLY A O 1
ATOM 523 N N . THR A 1 71 ? 12.455 -4.401 -5.109 1.00 90.50 71 THR A N 1
ATOM 524 C CA . THR A 1 71 ? 12.195 -3.588 -3.914 1.00 90.50 71 THR A CA 1
ATOM 525 C C . THR A 1 71 ? 12.605 -2.155 -4.192 1.00 90.50 71 THR A C 1
ATOM 527 O O . THR A 1 71 ? 13.705 -1.918 -4.684 1.00 90.50 71 THR A O 1
ATOM 530 N N . VAL A 1 72 ? 11.740 -1.211 -3.840 1.00 89.62 72 VAL A N 1
ATOM 531 C CA . VAL A 1 72 ? 11.985 0.224 -3.994 1.00 89.62 72 VAL A CA 1
ATOM 532 C C . VAL A 1 72 ? 12.215 0.823 -2.623 1.00 89.62 72 VAL A C 1
ATOM 534 O O . VAL A 1 72 ? 11.405 0.631 -1.719 1.00 89.62 72 VAL A O 1
ATOM 537 N N . LEU A 1 73 ? 13.330 1.530 -2.459 1.00 88.31 73 LEU A N 1
ATOM 538 C CA . LEU A 1 73 ? 13.556 2.376 -1.294 1.00 88.31 73 LEU A CA 1
ATOM 539 C C . LEU A 1 73 ? 12.831 3.702 -1.520 1.00 88.31 73 LEU A C 1
ATOM 541 O O . LEU A 1 73 ? 13.015 4.321 -2.564 1.00 88.31 73 LEU A O 1
ATOM 545 N N . VAL A 1 74 ? 12.043 4.132 -0.539 1.00 86.62 74 VAL A N 1
ATOM 546 C CA . VAL A 1 74 ? 11.363 5.431 -0.536 1.00 86.62 74 VAL A CA 1
ATOM 547 C C . VAL A 1 74 ? 11.927 6.226 0.646 1.00 86.62 74 VAL A C 1
ATOM 549 O O . VAL A 1 74 ? 11.432 6.072 1.765 1.00 86.62 74 VAL A O 1
ATOM 552 N N . PRO A 1 75 ? 13.019 6.996 0.447 1.00 80.19 75 PRO A N 1
ATOM 553 C CA . PRO A 1 75 ? 13.716 7.676 1.539 1.00 80.19 75 PRO A CA 1
ATOM 554 C C . PRO A 1 75 ? 12.845 8.711 2.246 1.00 80.19 75 PRO A C 1
ATOM 556 O O . PRO A 1 75 ? 12.878 8.783 3.469 1.00 80.19 75 PRO A O 1
ATOM 559 N N . GLU A 1 76 ? 12.044 9.453 1.478 1.00 80.12 76 GLU A N 1
ATOM 560 C CA . GLU A 1 76 ? 11.144 10.507 1.971 1.00 80.12 76 GLU A CA 1
ATOM 561 C C . GLU A 1 76 ? 10.138 9.977 3.003 1.00 80.12 76 GLU A C 1
ATOM 563 O O . GLU A 1 76 ? 9.818 10.658 3.968 1.00 80.12 76 GLU A O 1
ATOM 568 N N . GLU A 1 77 ? 9.716 8.723 2.843 1.00 78.88 77 GLU A N 1
ATOM 569 C CA . GLU A 1 77 ? 8.745 8.046 3.711 1.00 78.88 77 GLU A CA 1
ATOM 570 C C . GLU A 1 77 ? 9.413 7.077 4.699 1.00 78.88 77 GLU A C 1
ATOM 572 O O . GLU A 1 77 ? 8.737 6.349 5.424 1.00 78.88 77 GLU A O 1
ATOM 577 N N . GLY A 1 78 ? 10.748 6.982 4.684 1.00 81.94 78 GLY A N 1
ATOM 578 C CA . GLY A 1 78 ? 11.492 6.060 5.537 1.00 81.94 78 GLY A CA 1
ATOM 579 C C . GLY A 1 78 ? 11.048 4.599 5.391 1.00 81.94 78 GLY A C 1
ATOM 580 O O . GLY A 1 78 ? 10.926 3.893 6.390 1.00 81.94 78 GLY A O 1
ATOM 581 N N . MET A 1 79 ? 10.803 4.111 4.170 1.00 88.06 79 MET A N 1
ATOM 582 C CA . MET A 1 79 ? 10.279 2.751 3.967 1.00 88.06 79 MET A CA 1
ATOM 583 C C . MET A 1 79 ? 10.823 2.042 2.723 1.00 88.06 79 MET A C 1
ATOM 585 O O . MET A 1 79 ? 11.506 2.629 1.881 1.00 88.06 79 MET A O 1
ATOM 589 N N . ARG A 1 80 ? 10.493 0.751 2.588 1.00 89.19 80 ARG A N 1
ATOM 590 C CA . ARG A 1 80 ? 10.677 -0.014 1.347 1.00 89.19 80 ARG A CA 1
ATOM 591 C C . ARG A 1 80 ? 9.363 -0.593 0.841 1.00 89.19 80 ARG A C 1
ATOM 593 O O . ARG A 1 80 ? 8.611 -1.185 1.609 1.00 89.19 80 ARG A O 1
ATOM 600 N N . VAL A 1 81 ? 9.133 -0.499 -0.461 1.00 91.12 81 VAL A N 1
ATOM 601 C CA . VAL A 1 81 ? 7.976 -1.082 -1.147 1.00 91.12 81 VAL A CA 1
ATOM 602 C C . VAL A 1 81 ? 8.422 -2.348 -1.868 1.00 91.12 81 VAL A C 1
ATOM 604 O O . VAL A 1 81 ? 9.357 -2.311 -2.670 1.00 91.12 81 VAL A O 1
ATOM 607 N N . ARG A 1 82 ? 7.774 -3.481 -1.584 1.00 94.00 82 ARG A N 1
ATOM 608 C CA . ARG A 1 82 ? 8.064 -4.758 -2.246 1.00 94.00 82 ARG A CA 1
ATOM 609 C C . ARG A 1 82 ? 7.097 -4.973 -3.405 1.00 94.00 82 ARG A C 1
ATOM 611 O O . ARG A 1 82 ? 5.884 -4.980 -3.201 1.00 94.00 82 ARG A O 1
ATOM 618 N N . VAL A 1 83 ? 7.653 -5.219 -4.587 1.00 93.94 83 VAL A N 1
ATOM 619 C CA . VAL A 1 83 ? 6.916 -5.612 -5.793 1.00 93.94 83 VAL A CA 1
ATOM 620 C C . VAL A 1 83 ? 7.213 -7.073 -6.114 1.00 93.94 83 VAL A C 1
ATOM 622 O O .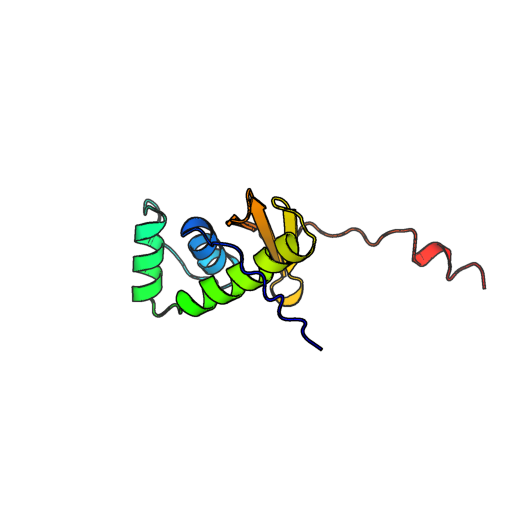 VAL A 1 83 ? 8.383 -7.460 -6.154 1.00 93.94 83 VAL A O 1
ATOM 625 N N . ALA A 1 84 ? 6.175 -7.866 -6.348 1.00 93.56 84 ALA A N 1
ATOM 626 C CA . ALA A 1 84 ? 6.258 -9.229 -6.858 1.00 93.56 84 ALA A CA 1
ATOM 627 C C . ALA A 1 84 ? 5.288 -9.371 -8.035 1.00 93.56 84 ALA A C 1
ATOM 629 O O . ALA A 1 84 ? 4.134 -8.961 -7.924 1.00 93.56 84 ALA A O 1
ATOM 630 N N . ASP A 1 85 ? 5.779 -9.882 -9.163 1.00 91.81 85 ASP A N 1
ATOM 631 C CA . ASP A 1 85 ? 4.994 -10.129 -10.381 1.00 91.81 85 ASP A CA 1
ATOM 632 C C . ASP A 1 85 ? 4.182 -8.905 -10.856 1.00 91.81 85 ASP A C 1
ATOM 634 O O . ASP A 1 85 ? 3.035 -8.993 -11.288 1.00 91.81 85 ASP A O 1
ATOM 638 N N . GLY A 1 86 ? 4.780 -7.718 -10.738 1.00 87.44 86 GLY A N 1
ATOM 639 C CA . GLY A 1 86 ? 4.189 -6.429 -11.101 1.00 87.44 86 GLY A CA 1
ATOM 640 C C . GLY A 1 86 ? 3.154 -5.884 -10.114 1.00 87.44 86 GLY A C 1
ATOM 641 O O . GLY A 1 86 ? 2.484 -4.888 -10.406 1.00 87.44 86 GLY A O 1
ATOM 642 N N . VAL A 1 87 ? 3.039 -6.501 -8.937 1.00 91.44 87 VAL A N 1
ATOM 643 C CA . VAL A 1 87 ? 2.103 -6.121 -7.880 1.00 91.44 87 VAL A CA 1
ATOM 644 C C . VAL A 1 87 ? 2.857 -5.674 -6.631 1.00 91.44 87 VAL A C 1
ATOM 646 O O . VAL A 1 87 ? 3.775 -6.341 -6.161 1.00 91.44 87 VAL A O 1
ATOM 649 N N . VAL A 1 88 ? 2.453 -4.550 -6.046 1.00 89.38 88 VAL A N 1
ATOM 650 C CA . VAL A 1 88 ? 2.892 -4.126 -4.717 1.00 89.38 88 VAL A CA 1
ATOM 651 C C . VAL A 1 88 ? 2.225 -5.009 -3.667 1.00 89.38 88 VAL A C 1
ATOM 653 O O . VAL A 1 88 ? 1.014 -4.932 -3.435 1.00 89.38 88 VAL A O 1
ATOM 656 N N . VAL A 1 89 ? 3.034 -5.843 -3.017 1.00 90.19 89 VAL A N 1
ATOM 657 C CA . VAL A 1 89 ? 2.554 -6.858 -2.070 1.00 90.19 89 VAL A CA 1
ATOM 658 C C . VAL A 1 89 ? 2.705 -6.439 -0.616 1.00 90.19 89 VAL A C 1
ATOM 660 O O . VAL A 1 89 ? 1.948 -6.912 0.220 1.00 90.19 89 VAL A O 1
ATOM 663 N N . THR A 1 90 ? 3.660 -5.566 -0.277 1.00 90.88 90 THR A N 1
ATOM 664 C CA . THR A 1 90 ? 3.820 -5.086 1.104 1.00 90.88 90 THR A CA 1
ATOM 665 C C . THR A 1 90 ? 4.678 -3.821 1.202 1.00 90.88 90 THR A C 1
ATOM 667 O O . THR A 1 90 ? 5.420 -3.470 0.278 1.00 90.88 90 THR A O 1
ATOM 670 N N . VAL A 1 91 ? 4.601 -3.172 2.364 1.00 86.19 91 VAL A N 1
ATOM 671 C CA . VAL A 1 91 ? 5.418 -2.028 2.786 1.00 86.19 91 VAL A CA 1
ATOM 672 C C . VAL A 1 91 ? 6.238 -2.442 3.996 1.00 86.19 91 VAL A C 1
ATOM 674 O O . VAL A 1 91 ? 5.671 -2.917 4.974 1.00 86.19 91 VAL A O 1
ATOM 677 N N . LEU A 1 92 ? 7.554 -2.252 3.961 1.00 85.06 92 LEU A N 1
ATOM 678 C CA . LEU A 1 92 ? 8.498 -2.617 5.017 1.00 85.06 92 LEU A CA 1
ATOM 679 C C . LEU A 1 92 ? 9.034 -1.365 5.726 1.00 85.06 92 LEU A C 1
ATOM 681 O O . LEU A 1 92 ? 9.564 -0.467 5.070 1.00 85.06 92 LEU A O 1
ATOM 685 N N . THR A 1 93 ? 8.949 -1.350 7.059 1.00 76.75 93 THR A N 1
ATOM 686 C CA . THR A 1 93 ? 9.591 -0.360 7.939 1.00 76.75 93 THR A CA 1
ATOM 687 C C . THR A 1 93 ? 10.240 -1.059 9.145 1.00 76.75 93 THR A C 1
ATOM 689 O O . THR A 1 93 ? 9.737 -2.099 9.581 1.00 76.75 93 THR A O 1
ATOM 692 N N . PRO A 1 94 ? 11.345 -0.521 9.697 1.00 62.72 94 PRO A N 1
ATOM 693 C CA . PRO A 1 94 ? 12.168 0.554 9.134 1.00 62.72 94 PRO A CA 1
ATOM 694 C C . PRO A 1 94 ? 12.907 0.088 7.862 1.00 62.72 94 PRO A C 1
ATOM 696 O O . PRO A 1 94 ? 13.034 -1.118 7.625 1.00 62.72 94 PRO A O 1
ATOM 699 N N . PRO A 1 95 ? 13.425 1.005 7.027 1.00 56.00 95 PRO A N 1
ATOM 700 C CA . PRO A 1 95 ? 14.313 0.609 5.953 1.00 56.00 95 PRO A CA 1
ATOM 701 C C . PRO A 1 95 ? 15.608 0.094 6.610 1.00 56.00 95 PRO A C 1
ATOM 703 O O . PRO A 1 95 ? 16.130 0.745 7.517 1.00 56.00 95 PRO A O 1
ATOM 706 N N . PRO A 1 96 ? 16.157 -1.066 6.205 1.00 53.19 96 PRO A N 1
ATOM 707 C CA . PRO A 1 96 ? 17.452 -1.521 6.691 1.00 53.19 96 PRO A CA 1
ATOM 708 C C . PRO A 1 96 ? 18.482 -0.405 6.568 1.00 53.19 96 PRO A C 1
ATOM 710 O O . PRO A 1 96 ? 18.604 0.189 5.492 1.00 53.19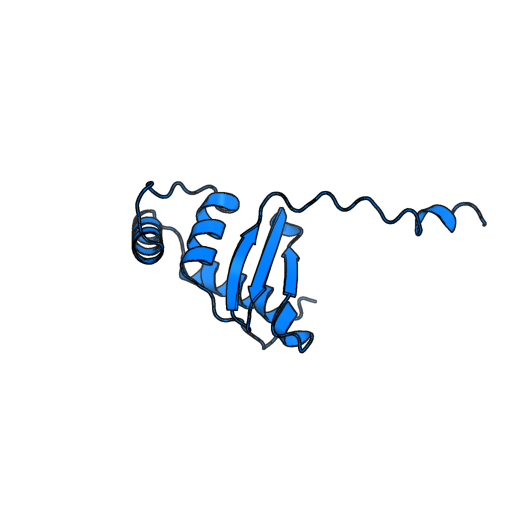 96 PRO A O 1
ATOM 713 N N . ARG A 1 97 ? 19.198 -0.135 7.670 1.00 54.22 97 ARG A N 1
ATOM 714 C CA . ARG A 1 97 ? 20.285 0.847 7.719 1.00 54.22 97 ARG A CA 1
ATOM 715 C C . ARG A 1 97 ? 21.244 0.536 6.574 1.00 54.22 97 ARG A C 1
ATOM 717 O O . ARG A 1 97 ? 21.941 -0.478 6.606 1.00 54.22 97 ARG A O 1
ATOM 724 N N . VAL A 1 98 ? 21.253 1.382 5.549 1.00 53.28 98 VAL A N 1
ATOM 725 C CA . VAL A 1 98 ? 22.253 1.301 4.490 1.00 53.28 98 VAL A CA 1
ATOM 726 C C . VAL A 1 98 ? 23.563 1.691 5.163 1.00 53.28 98 VAL A C 1
ATOM 728 O O . VAL A 1 98 ? 23.741 2.847 5.539 1.00 53.28 98 VAL A O 1
ATOM 731 N N . ARG A 1 99 ? 24.459 0.725 5.410 1.00 48.22 99 ARG A N 1
ATOM 732 C CA . ARG A 1 99 ? 25.840 1.076 5.761 1.00 48.22 99 ARG A CA 1
ATOM 733 C C . ARG A 1 99 ? 26.359 1.929 4.601 1.00 48.22 99 ARG A C 1
ATOM 735 O O . ARG A 1 99 ? 26.241 1.463 3.465 1.00 48.22 99 ARG A O 1
ATOM 742 N N . PRO A 1 100 ? 26.893 3.139 4.841 1.00 44.78 100 PRO A N 1
ATOM 743 C CA . PRO A 1 100 ? 27.479 3.922 3.765 1.00 44.78 100 PRO A CA 1
ATOM 744 C C . PRO A 1 100 ? 28.523 3.051 3.068 1.00 44.78 100 PRO A C 1
ATOM 746 O O . PRO A 1 100 ? 29.319 2.372 3.730 1.00 44.78 100 PRO A O 1
ATOM 749 N N . ALA A 1 101 ? 28.462 3.001 1.738 1.00 49.31 101 ALA A N 1
ATOM 750 C CA . ALA A 1 101 ? 29.439 2.276 0.949 1.00 49.31 101 ALA A CA 1
ATOM 751 C C . ALA A 1 101 ? 30.819 2.845 1.299 1.00 49.31 101 ALA A C 1
ATOM 753 O O . ALA A 1 101 ? 31.138 3.978 0.945 1.00 49.31 101 ALA A O 1
ATOM 754 N N . ARG A 1 102 ? 31.647 2.052 1.992 1.00 54.88 102 ARG A N 1
ATOM 755 C CA . ARG A 1 102 ? 33.034 2.398 2.363 1.00 54.88 102 ARG A CA 1
ATOM 756 C C . ARG A 1 102 ? 33.921 2.745 1.155 1.00 54.88 102 ARG A C 1
ATOM 758 O O . ARG A 1 102 ? 35.071 3.114 1.339 1.00 54.88 102 ARG A O 1
ATOM 765 N N . HIS A 1 103 ? 33.397 2.638 -0.063 1.00 50.00 103 HIS A N 1
ATOM 766 C CA . HIS A 1 103 ? 34.089 2.962 -1.300 1.00 50.00 103 HIS A CA 1
ATOM 767 C C . HIS A 1 103 ? 34.085 4.456 -1.655 1.00 50.00 103 HIS A C 1
ATOM 769 O O . HIS A 1 103 ? 35.018 4.901 -2.310 1.00 50.00 103 HIS A O 1
ATOM 775 N N . LEU A 1 104 ? 33.123 5.256 -1.174 1.00 53.06 104 LEU A N 1
ATOM 776 C CA . LEU A 1 104 ? 33.106 6.703 -1.456 1.00 53.06 104 LEU A CA 1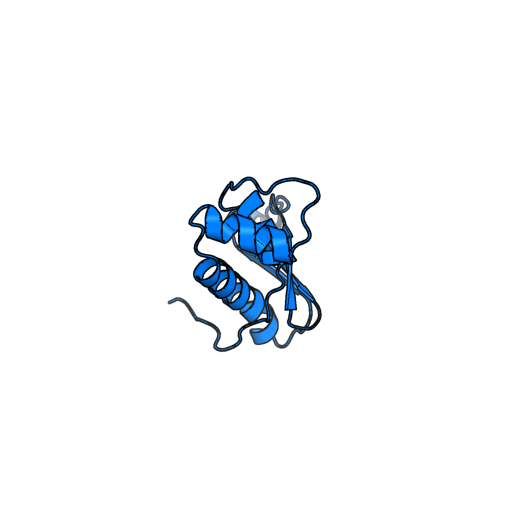
ATOM 777 C C . LEU A 1 104 ? 34.064 7.517 -0.567 1.00 53.06 104 LEU A C 1
ATOM 779 O O . LEU A 1 104 ? 34.505 8.579 -0.980 1.00 53.06 104 LEU A O 1
ATOM 783 N N . MET A 1 105 ? 34.471 7.002 0.601 1.00 47.72 105 MET A N 1
ATOM 784 C CA . MET A 1 105 ? 35.463 7.669 1.469 1.00 47.72 105 MET A CA 1
ATOM 785 C C . MET A 1 105 ? 36.922 7.288 1.167 1.00 47.72 105 MET A C 1
ATOM 787 O O . MET A 1 105 ? 37.836 7.817 1.794 1.00 47.72 105 MET A O 1
ATOM 791 N N . ALA A 1 106 ? 37.163 6.370 0.225 1.00 50.41 106 ALA A N 1
ATOM 792 C CA . ALA A 1 106 ? 38.518 5.995 -0.180 1.00 50.41 106 ALA A CA 1
ATOM 793 C C . ALA A 1 106 ? 39.105 6.934 -1.252 1.00 50.41 106 ALA A C 1
ATOM 795 O O . ALA A 1 106 ? 40.317 6.935 -1.441 1.00 50.41 106 ALA A O 1
ATOM 796 N N . MET A 1 107 ? 38.278 7.749 -1.922 1.00 51.72 107 MET A N 1
ATOM 797 C CA . MET A 1 107 ? 38.741 8.682 -2.961 1.00 51.72 107 MET A CA 1
ATOM 798 C C . MET A 1 107 ? 39.035 10.098 -2.442 1.00 51.72 107 MET A C 1
ATOM 800 O O . MET A 1 107 ? 39.804 10.809 -3.071 1.00 51.72 107 MET A O 1
ATOM 804 N N . GLU A 1 108 ? 38.519 10.493 -1.272 1.00 46.41 108 GLU A N 1
ATOM 805 C CA . GLU A 1 108 ? 38.815 11.809 -0.667 1.00 46.41 108 GLU A CA 1
ATOM 806 C C . GLU A 1 108 ? 40.122 11.849 0.145 1.00 46.41 108 GLU A C 1
ATOM 808 O O . GLU A 1 108 ? 40.497 12.896 0.659 1.00 46.41 108 GLU A O 1
ATOM 813 N N . ARG A 1 109 ? 40.842 10.726 0.276 1.00 48.16 109 ARG A N 1
ATOM 814 C CA . ARG A 1 109 ? 42.164 10.686 0.936 1.00 48.16 109 ARG A CA 1
ATOM 815 C C . ARG A 1 109 ? 43.3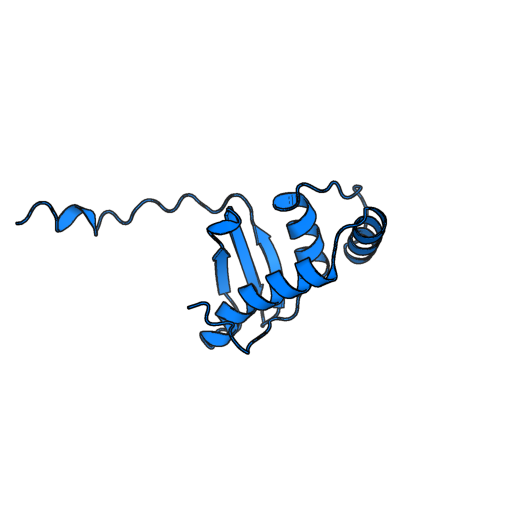42 10.541 -0.029 1.00 48.16 109 ARG A C 1
ATOM 817 O O . ARG A 1 109 ? 44.463 10.349 0.428 1.00 48.16 109 ARG A O 1
ATOM 824 N N . ALA A 1 110 ? 43.090 10.603 -1.335 1.00 48.94 110 ALA A N 1
ATOM 825 C CA . ALA A 1 110 ? 44.110 10.461 -2.375 1.00 48.94 110 ALA A CA 1
ATOM 826 C C . ALA A 1 110 ? 44.214 11.693 -3.298 1.00 48.94 110 ALA A C 1
ATOM 828 O O . ALA A 1 110 ? 44.643 11.553 -4.442 1.00 48.94 110 ALA A O 1
ATOM 829 N N . ALA A 1 111 ? 43.817 12.872 -2.808 1.00 41.59 111 ALA A N 1
ATOM 830 C CA . ALA A 1 111 ? 44.029 14.164 -3.462 1.00 41.59 111 ALA A CA 1
ATOM 831 C C . ALA A 1 111 ? 44.907 15.056 -2.579 1.00 41.59 111 ALA A C 1
ATOM 833 O O . ALA A 1 111 ? 44.676 15.049 -1.347 1.00 41.59 111 ALA A O 1
#

Solvent-accessible surface area (backbone atoms only — not comparable to full-atom values): 6395 Å² total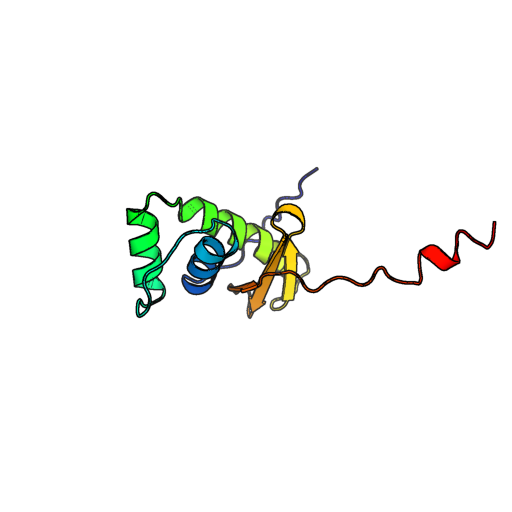; per-residue (Å²): 135,85,82,76,58,92,38,65,21,48,67,39,50,51,18,47,48,36,38,36,44,74,68,68,68,42,88,70,73,82,91,54,52,43,66,54,39,49,53,53,39,46,76,71,69,46,64,59,66,60,52,44,52,52,49,11,47,53,34,4,54,39,46,68,71,75,34,46,59,45,74,41,80,40,75,95,71,50,25,30,42,37,25,50,82,45,24,24,60,37,48,44,72,74,52,80,81,75,74,76,66,76,70,71,69,62,63,76,74,76,117

Foldseek 3Di:
DDPQQPFFFAEDLAALLQCCVPQVVDDFDPPDDSVVSLVVCVVVVHPSVVSRRVLRSQLRVCVVVVHQWDWGDDVVRQWIFTGHRRYGNHIDPRDPPDPPDPVVVVVVVPD

Secondary structure (DSSP, 8-state):
-----S---EE-HHHHHHHHHHTS-PPPPTT--HHHHHHHHHHTT--HHHHHHHHHHHHHHHHHTT-SSEEEEETTTTEEEEEETTEEEEEESSPP-----TTTTSSTT--